Protein AF-A0A512P7X7-F1 (afdb_monomer)

Secondary structure (DSSP, 8-state):
-PPPPPPTTTTTSB-TTT-PBPSEEEEEE-TTS-EEEEEE-TTT--EEEEETTS-SPBPPHHHHH-----

Radius of gyration: 12.71 Å; Cα contacts (8 Å, |Δi|>4): 114; chains: 1; bounding box: 37×24×34 Å

Mean predicted aligned error: 5.9 Å

pLDDT: mean 85.91, std 13.62, range [35.03, 96.12]

Structure (mmCIF, N/CA/C/O backbone):
data_AF-A0A512P7X7-F1
#
_entry.id   AF-A0A512P7X7-F1
#
loop_
_atom_site.group_PDB
_atom_site.id
_atom_site.type_symbol
_atom_site.label_atom_id
_atom_site.label_alt_id
_atom_site.label_comp_id
_atom_site.label_asym_id
_atom_site.label_entity_id
_atom_site.label_seq_id
_atom_site.pdbx_PDB_ins_code
_atom_site.Cartn_x
_atom_site.Cartn_y
_atom_site.Cartn_z
_atom_site.occupancy
_atom_site.B_iso_or_equiv
_atom_site.auth_seq_id
_atom_site.auth_comp_id
_atom_site.auth_asym_id
_atom_site.auth_atom_id
_atom_site.pdbx_PDB_model_num
ATOM 1 N N . MET A 1 1 ? -14.500 -7.314 -20.838 1.00 35.03 1 MET A N 1
ATOM 2 C CA . MET A 1 1 ? -14.692 -6.083 -20.042 1.00 35.03 1 MET A CA 1
ATOM 3 C C . MET A 1 1 ? -13.436 -5.912 -19.197 1.00 35.03 1 MET A C 1
ATOM 5 O O . MET A 1 1 ? -13.261 -6.672 -18.254 1.00 35.03 1 MET A O 1
ATOM 9 N N . SER A 1 2 ? -12.504 -5.042 -19.590 1.00 52.44 2 SER A N 1
ATOM 10 C CA . SER A 1 2 ? -11.262 -4.825 -18.832 1.00 52.44 2 SER A CA 1
ATOM 11 C C . SER A 1 2 ? -11.580 -3.959 -17.617 1.00 52.44 2 SER A C 1
ATOM 13 O O . SER A 1 2 ? -12.117 -2.865 -17.779 1.00 52.44 2 SER A O 1
ATOM 15 N N . ARG A 1 3 ? -11.303 -4.449 -16.404 1.00 52.88 3 ARG A N 1
ATOM 16 C CA . ARG A 1 3 ? -11.349 -3.600 -15.205 1.00 52.88 3 ARG A CA 1
ATOM 17 C C . ARG A 1 3 ? -10.352 -2.452 -15.412 1.00 52.88 3 ARG A C 1
ATOM 19 O O . ARG A 1 3 ? -9.252 -2.731 -15.893 1.00 52.88 3 ARG A O 1
ATOM 26 N N . PRO A 1 4 ? -10.705 -1.193 -15.098 1.00 54.06 4 PRO A N 1
ATOM 27 C CA . PRO A 1 4 ? -9.710 -0.132 -15.071 1.00 54.06 4 PRO A CA 1
ATOM 28 C C . PRO A 1 4 ? -8.600 -0.559 -14.108 1.00 54.06 4 PRO A C 1
ATOM 30 O O . PRO A 1 4 ? -8.891 -1.125 -13.049 1.00 54.06 4 PRO A O 1
ATOM 33 N N . ALA A 1 5 ? -7.341 -0.351 -14.504 1.00 55.91 5 ALA A N 1
ATOM 34 C CA . ALA A 1 5 ? -6.222 -0.491 -13.582 1.00 55.91 5 ALA A CA 1
ATOM 35 C C . ALA A 1 5 ? -6.564 0.333 -12.338 1.00 55.91 5 ALA A C 1
ATOM 37 O O . ALA A 1 5 ? -7.037 1.465 -12.479 1.00 55.91 5 ALA A O 1
ATOM 38 N N . ALA A 1 6 ? -6.411 -0.252 -11.147 1.00 56.59 6 ALA A N 1
ATOM 39 C CA . ALA A 1 6 ? -6.552 0.516 -9.923 1.00 56.59 6 ALA A CA 1
ATOM 40 C C . ALA A 1 6 ? -5.657 1.747 -10.079 1.00 56.59 6 ALA A C 1
ATOM 42 O O . ALA A 1 6 ? -4.459 1.617 -10.336 1.00 56.59 6 ALA A O 1
ATOM 43 N N . THR A 1 7 ? -6.243 2.942 -10.028 1.00 61.00 7 THR A N 1
ATOM 44 C CA . THR A 1 7 ? -5.428 4.146 -9.953 1.00 61.00 7 THR A CA 1
ATOM 45 C C . THR A 1 7 ? -4.594 4.008 -8.685 1.00 61.00 7 THR A C 1
ATOM 47 O O . THR A 1 7 ? -5.069 3.470 -7.683 1.00 61.00 7 THR A O 1
ATOM 50 N N . ASP A 1 8 ? -3.340 4.456 -8.702 1.00 64.06 8 ASP A N 1
ATOM 51 C CA . ASP A 1 8 ? -2.467 4.349 -7.521 1.00 64.06 8 ASP A CA 1
ATOM 52 C C . ASP A 1 8 ? -3.100 4.958 -6.252 1.00 64.06 8 ASP A C 1
ATOM 54 O O . ASP A 1 8 ? -2.680 4.647 -5.143 1.00 64.06 8 ASP A O 1
ATOM 58 N N . ASP A 1 9 ? -4.097 5.831 -6.427 1.00 67.69 9 ASP A N 1
ATOM 59 C CA . ASP A 1 9 ? -4.903 6.438 -5.369 1.00 67.69 9 ASP A CA 1
ATOM 60 C C . ASP A 1 9 ? -5.843 5.446 -4.654 1.00 67.69 9 ASP A C 1
ATOM 62 O O . ASP A 1 9 ? -6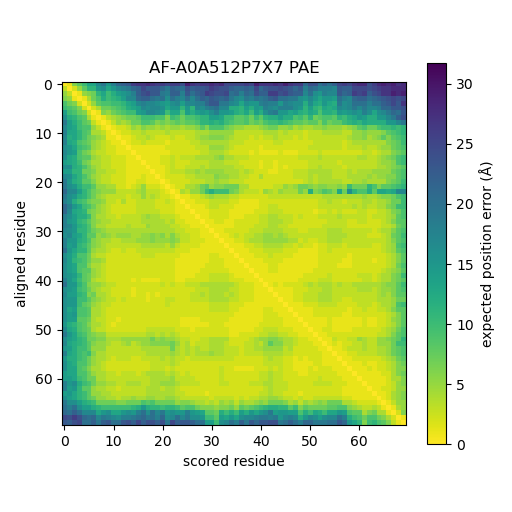.015 5.528 -3.438 1.00 67.69 9 ASP A O 1
ATOM 66 N N . GLU A 1 10 ? -6.390 4.462 -5.373 1.00 82.12 10 GLU A N 1
ATOM 67 C CA . GLU A 1 10 ? -7.253 3.411 -4.815 1.00 82.12 10 GLU A CA 1
ATOM 68 C C . GLU A 1 10 ? -6.450 2.229 -4.265 1.00 82.12 10 GLU A C 1
ATOM 70 O O . GLU A 1 10 ? -6.878 1.547 -3.328 1.00 82.12 10 GLU A O 1
ATOM 75 N N . THR A 1 11 ? -5.268 1.977 -4.831 1.00 86.81 11 THR A N 1
ATOM 76 C CA . THR A 1 11 ? -4.408 0.876 -4.393 1.00 86.81 11 THR A CA 1
ATOM 77 C C . THR A 1 11 ? -4.038 1.037 -2.923 1.00 86.81 11 THR A C 1
ATOM 79 O O . THR A 1 11 ? -3.468 2.039 -2.495 1.00 86.81 11 THR A O 1
ATOM 82 N N . GLY A 1 12 ? -4.379 0.020 -2.132 1.00 86.81 12 GLY A N 1
ATOM 83 C CA . GLY A 1 12 ? -4.113 0.020 -0.702 1.00 86.81 12 GLY A CA 1
ATOM 84 C C . GLY A 1 12 ? -4.892 1.077 0.083 1.00 86.81 12 GLY A C 1
ATOM 85 O O . GLY A 1 12 ? -4.471 1.386 1.187 1.00 86.81 12 GLY A O 1
ATOM 86 N N . SER A 1 13 ? -6.007 1.616 -0.435 1.00 90.50 13 SER A N 1
ATOM 87 C CA . SER A 1 13 ? -6.886 2.549 0.297 1.00 90.50 13 SER A CA 1
ATOM 88 C C . SER A 1 13 ? -7.580 1.905 1.508 1.00 90.50 13 SER A C 1
ATOM 90 O O . SER A 1 13 ? -8.001 2.594 2.444 1.00 90.50 13 SER A O 1
ATOM 92 N N . ARG A 1 14 ? -7.678 0.570 1.515 1.00 92.31 14 ARG A N 1
ATOM 93 C CA . ARG A 1 14 ? -8.222 -0.247 2.604 1.00 92.31 14 ARG A CA 1
ATOM 94 C C . ARG A 1 14 ? -7.243 -1.328 3.029 1.00 92.31 14 ARG A C 1
ATOM 96 O O . ARG A 1 14 ? -6.545 -1.926 2.210 1.00 92.31 14 ARG A O 1
ATOM 103 N N . CYS A 1 15 ? -7.236 -1.618 4.324 1.00 92.56 15 CYS A N 1
ATOM 104 C CA . CYS A 1 15 ? -6.420 -2.678 4.882 1.00 92.56 15 CYS A CA 1
ATOM 105 C C . CYS A 1 15 ? -6.947 -4.038 4.417 1.00 92.56 15 CYS A C 1
ATOM 107 O O . CYS A 1 15 ? -8.086 -4.398 4.704 1.00 92.56 15 CYS A O 1
ATOM 109 N N . VAL A 1 16 ? -6.098 -4.837 3.777 1.00 90.25 16 VAL A N 1
ATOM 110 C CA . VAL A 1 16 ? -6.452 -6.198 3.341 1.00 90.25 16 VAL A CA 1
ATOM 111 C C . VAL A 1 16 ? -6.672 -7.172 4.505 1.00 90.25 16 VAL A C 1
ATOM 113 O O . VAL A 1 16 ? -7.161 -8.274 4.290 1.00 90.25 16 VAL A O 1
ATOM 116 N N . GLN A 1 17 ? -6.296 -6.790 5.731 1.00 93.06 17 GLN A N 1
ATOM 117 C CA . GLN A 1 17 ? -6.442 -7.626 6.926 1.00 93.06 17 GLN A CA 1
ATOM 118 C C . GLN A 1 17 ? -7.749 -7.349 7.678 1.00 93.06 17 GLN A C 1
ATOM 120 O O . GLN A 1 17 ? -8.452 -8.289 8.028 1.00 93.06 17 GLN A O 1
ATOM 125 N N . CYS A 1 18 ? -8.087 -6.079 7.928 1.00 94.19 18 CYS A N 1
ATOM 126 C CA . CYS A 1 18 ? -9.265 -5.703 8.726 1.00 94.19 18 CYS A CA 1
ATOM 127 C C . CYS A 1 18 ? -10.326 -4.891 7.961 1.00 94.19 18 CYS A C 1
ATOM 129 O O . CYS A 1 18 ? -11.388 -4.612 8.506 1.00 94.19 18 CYS A O 1
ATOM 131 N N . GLY A 1 19 ? -10.064 -4.490 6.713 1.00 92.94 19 GLY A N 1
ATOM 132 C CA . GLY A 1 19 ? -11.000 -3.742 5.865 1.00 92.94 19 GLY A CA 1
ATOM 133 C C . GLY A 1 19 ? -11.111 -2.240 6.156 1.00 92.94 19 GL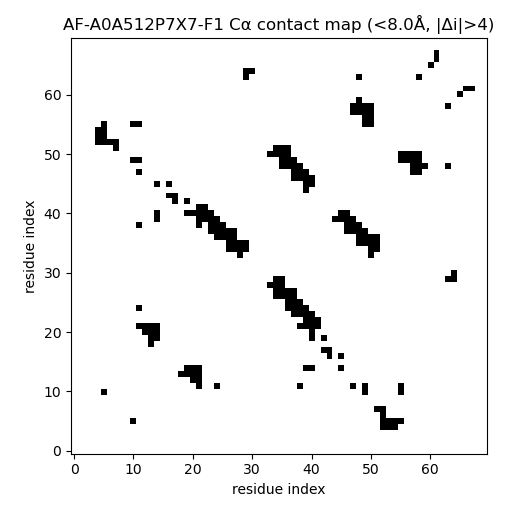Y A C 1
ATOM 134 O O . GLY A 1 19 ? -11.694 -1.514 5.342 1.00 92.94 19 GLY A O 1
ATOM 135 N N . THR A 1 20 ? -10.550 -1.755 7.267 1.00 94.00 20 THR A N 1
ATOM 136 C CA . THR A 1 20 ? -10.541 -0.331 7.645 1.00 94.00 20 THR A CA 1
ATOM 137 C C . THR A 1 20 ? -9.765 0.510 6.623 1.00 94.00 20 THR A C 1
ATOM 139 O O . THR A 1 20 ? -8.770 0.020 6.075 1.00 94.00 20 THR A O 1
ATOM 142 N N . PRO A 1 21 ? -10.182 1.761 6.346 1.00 93.00 21 PRO A N 1
ATOM 143 C CA . PRO A 1 21 ? -9.373 2.697 5.572 1.00 93.00 21 PRO A CA 1
ATOM 144 C C . PRO A 1 21 ? -7.966 2.830 6.157 1.00 93.00 21 PRO A C 1
ATOM 146 O O . PRO A 1 21 ? -7.791 2.889 7.371 1.00 93.00 21 PRO A O 1
ATOM 149 N N . THR A 1 22 ? -6.953 2.847 5.301 1.00 89.00 22 THR A N 1
ATOM 150 C CA . THR A 1 22 ? -5.559 2.974 5.746 1.00 89.00 22 THR A CA 1
ATOM 151 C C . THR A 1 22 ? -5.209 4.436 5.952 1.00 89.00 22 THR A C 1
ATOM 153 O O . THR A 1 22 ? -5.472 5.261 5.073 1.00 89.00 22 THR A O 1
ATOM 156 N N . SER A 1 23 ? -4.572 4.749 7.074 1.00 85.50 23 SER A N 1
ATOM 157 C CA . SER A 1 23 ? -4.225 6.122 7.436 1.00 85.50 23 SER A CA 1
ATOM 158 C C . SER A 1 23 ? -2.932 6.605 6.780 1.00 85.50 23 SER A C 1
ATOM 160 O O . SER A 1 23 ? -2.843 7.774 6.410 1.00 85.50 23 SER A O 1
ATOM 162 N N . THR A 1 24 ? -1.951 5.721 6.567 1.00 91.25 24 THR A N 1
ATOM 163 C CA . THR A 1 24 ? -0.658 6.093 5.970 1.00 91.25 24 THR A CA 1
ATOM 164 C C . THR A 1 24 ? -0.436 5.382 4.645 1.00 91.25 24 THR A C 1
ATOM 166 O O . THR A 1 24 ? -0.498 4.154 4.569 1.00 91.25 24 THR A O 1
ATOM 169 N N . ARG A 1 25 ? -0.126 6.167 3.609 1.00 92.12 25 ARG A N 1
ATOM 170 C CA . ARG A 1 25 ? 0.219 5.703 2.261 1.00 92.12 25 ARG A CA 1
ATOM 171 C C . ARG A 1 25 ? 1.379 6.546 1.731 1.00 92.12 25 ARG A C 1
ATOM 173 O O . ARG A 1 25 ? 1.235 7.756 1.584 1.00 92.12 25 ARG A O 1
ATOM 180 N N . ILE A 1 26 ? 2.532 5.927 1.490 1.00 93.44 26 ILE A N 1
ATOM 181 C CA . ILE A 1 26 ? 3.776 6.621 1.119 1.00 93.44 26 ILE A CA 1
ATOM 182 C C . ILE A 1 26 ? 4.361 5.968 -0.129 1.00 93.44 26 ILE A C 1
ATOM 184 O O . ILE A 1 26 ? 4.548 4.754 -0.170 1.00 93.44 26 ILE A O 1
ATOM 188 N N . ARG A 1 27 ? 4.673 6.775 -1.145 1.00 93.62 27 ARG A N 1
ATOM 189 C CA . ARG A 1 27 ? 5.382 6.309 -2.342 1.00 93.62 27 ARG A CA 1
ATOM 190 C C . ARG A 1 27 ? 6.882 6.291 -2.071 1.00 93.62 27 ARG A C 1
ATOM 192 O O . ARG A 1 27 ? 7.437 7.292 -1.626 1.00 93.62 27 ARG A O 1
ATOM 199 N N . LEU A 1 28 ? 7.523 5.163 -2.345 1.00 93.50 28 LEU A N 1
ATOM 200 C CA . LEU A 1 28 ? 8.948 4.925 -2.128 1.00 93.50 28 LEU A CA 1
ATOM 201 C C . LEU A 1 28 ? 9.543 4.213 -3.348 1.00 93.50 28 LEU A C 1
ATOM 203 O O . LEU A 1 28 ? 8.829 3.553 -4.100 1.00 93.50 28 LEU A O 1
ATOM 207 N N . ALA A 1 29 ? 10.855 4.327 -3.536 1.00 93.25 29 ALA A N 1
ATOM 208 C CA . ALA A 1 29 ? 11.595 3.456 -4.444 1.00 93.25 29 ALA A CA 1
ATOM 209 C C . ALA A 1 29 ? 12.153 2.270 -3.647 1.00 93.25 29 ALA A C 1
ATOM 211 O O . ALA A 1 29 ? 12.729 2.460 -2.573 1.00 93.25 29 ALA A O 1
ATOM 212 N N . LEU A 1 30 ? 11.965 1.056 -4.157 1.00 92.88 30 LEU A N 1
ATOM 213 C CA . LEU A 1 30 ? 12.601 -0.145 -3.622 1.00 92.88 30 LEU A CA 1
ATOM 214 C C . LEU A 1 30 ? 14.113 -0.127 -3.909 1.00 92.88 30 LEU A C 1
ATOM 216 O O . LEU A 1 30 ? 14.560 0.635 -4.770 1.00 92.88 30 LEU A O 1
ATOM 220 N N . PRO A 1 31 ? 14.919 -0.968 -3.232 1.00 89.62 31 PRO A N 1
ATOM 221 C CA . PRO A 1 31 ? 16.370 -1.013 -3.445 1.00 89.62 31 PRO A CA 1
ATOM 222 C C . PRO A 1 31 ? 16.790 -1.301 -4.894 1.00 89.62 31 PRO A C 1
ATOM 224 O O . PRO A 1 31 ? 17.866 -0.896 -5.318 1.00 89.62 31 PRO A O 1
ATOM 227 N N . ASP A 1 32 ? 15.930 -1.973 -5.659 1.00 88.75 32 ASP A N 1
ATOM 228 C CA . ASP A 1 32 ? 16.117 -2.264 -7.083 1.00 88.75 32 ASP A CA 1
ATOM 229 C C . ASP A 1 32 ? 15.609 -1.147 -8.019 1.00 88.75 32 ASP A C 1
ATOM 231 O O . ASP A 1 32 ? 15.587 -1.310 -9.238 1.00 88.75 32 ASP A O 1
ATOM 235 N N . GLY A 1 33 ? 15.186 -0.010 -7.460 1.00 91.25 33 GLY A N 1
ATOM 236 C CA . GLY A 1 33 ? 14.699 1.160 -8.186 1.00 91.25 33 GLY A CA 1
ATOM 237 C C . GLY A 1 33 ? 13.222 1.106 -8.581 1.00 91.25 33 GLY A C 1
ATOM 238 O O . GLY A 1 33 ? 12.702 2.105 -9.084 1.00 91.25 33 GLY A O 1
ATOM 239 N N . ARG A 1 34 ? 12.510 -0.007 -8.348 1.00 92.44 34 ARG A N 1
ATOM 240 C CA . ARG A 1 34 ? 11.081 -0.089 -8.688 1.00 92.44 34 ARG A CA 1
ATOM 241 C C . ARG A 1 34 ? 10.239 0.801 -7.763 1.00 92.44 34 ARG A C 1
ATOM 243 O O . ARG A 1 34 ? 10.443 0.778 -6.548 1.00 92.44 34 ARG A O 1
ATOM 250 N N . PRO A 1 35 ? 9.263 1.559 -8.294 1.00 93.19 35 PRO A N 1
ATOM 251 C CA . PRO A 1 35 ? 8.367 2.362 -7.473 1.00 93.19 35 PRO A CA 1
ATOM 252 C C . PRO A 1 35 ? 7.349 1.475 -6.740 1.00 93.19 35 PRO A C 1
ATOM 254 O O . PRO A 1 35 ? 6.698 0.614 -7.339 1.00 93.19 35 PRO A O 1
ATOM 257 N N . ALA A 1 36 ? 7.180 1.713 -5.443 1.00 94.31 36 ALA A N 1
ATOM 258 C CA . ALA A 1 36 ? 6.253 0.990 -4.586 1.00 94.31 36 ALA A CA 1
ATOM 259 C C . ALA A 1 36 ? 5.473 1.934 -3.662 1.00 94.31 36 ALA A C 1
ATOM 261 O O . ALA A 1 36 ? 5.923 3.024 -3.307 1.00 94.31 36 ALA A O 1
ATOM 262 N N . LEU A 1 37 ? 4.288 1.493 -3.255 1.00 94.56 37 LEU A N 1
ATOM 263 C CA . LEU A 1 37 ? 3.453 2.140 -2.258 1.00 94.56 37 LEU A CA 1
ATOM 264 C C . LEU A 1 37 ? 3.546 1.357 -0.947 1.00 94.56 37 LEU A C 1
ATOM 266 O O . LEU A 1 37 ? 3.111 0.208 -0.879 1.00 94.56 37 LEU A O 1
ATOM 270 N N . PHE A 1 38 ? 4.090 1.984 0.090 1.00 94.81 38 PHE A N 1
ATOM 271 C CA . PHE A 1 38 ? 4.001 1.498 1.462 1.00 94.81 38 PHE A CA 1
ATOM 272 C C . PHE A 1 38 ? 2.678 1.935 2.081 1.00 94.81 38 PHE A C 1
ATOM 274 O O . PHE A 1 38 ? 2.299 3.105 1.988 1.00 94.81 38 PHE A O 1
ATOM 281 N N . VAL A 1 39 ? 2.008 1.007 2.753 1.00 95.19 39 VAL A N 1
ATOM 282 C CA . VAL A 1 39 ? 0.728 1.236 3.418 1.00 95.19 39 VAL A CA 1
ATOM 283 C C . VAL A 1 39 ? 0.796 0.7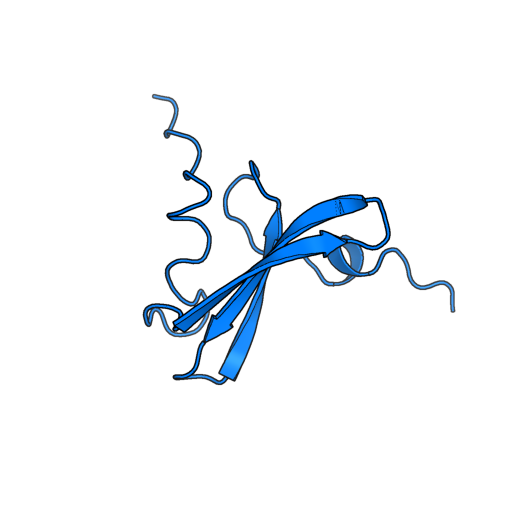13 4.844 1.00 95.19 39 VAL A C 1
ATOM 285 O O . VAL A 1 39 ? 1.213 -0.427 5.063 1.00 95.19 39 VAL A O 1
ATOM 288 N N . SER A 1 40 ? 0.343 1.513 5.809 1.00 94.94 40 SER A N 1
ATOM 289 C CA . SER A 1 40 ? 0.107 1.054 7.181 1.00 94.94 40 SER A CA 1
ATOM 290 C C . SER A 1 40 ? -1.326 1.338 7.627 1.00 94.94 40 SER A C 1
ATOM 292 O O . SER A 1 40 ? -1.947 2.337 7.251 1.00 94.94 40 SER A O 1
ATOM 294 N N . CYS A 1 41 ? -1.869 0.405 8.408 1.00 95.56 41 CYS A N 1
ATOM 295 C CA . CYS A 1 41 ? -3.169 0.528 9.050 1.00 95.56 41 CYS A CA 1
ATOM 296 C C . CYS A 1 41 ? -2.967 0.847 10.531 1.00 95.56 41 CYS A C 1
ATOM 298 O O . CYS A 1 41 ? -2.254 0.123 11.216 1.00 95.56 41 CYS A O 1
ATOM 300 N N . ASP A 1 42 ? -3.612 1.896 11.026 1.00 94.50 42 ASP A N 1
ATOM 301 C CA . ASP A 1 42 ? -3.613 2.265 12.445 1.00 94.50 42 ASP A CA 1
ATOM 302 C C . ASP A 1 42 ? -4.516 1.360 13.297 1.00 94.50 42 ASP A C 1
ATOM 304 O O . ASP A 1 42 ? -4.224 1.125 14.462 1.00 94.50 42 ASP A O 1
ATOM 308 N N . ALA A 1 43 ? -5.586 0.810 12.718 1.00 95.38 43 ALA A N 1
ATOM 309 C CA . ALA A 1 43 ? -6.551 -0.005 13.451 1.00 95.38 43 ALA A CA 1
ATOM 310 C C . ALA A 1 43 ? -6.026 -1.397 13.837 1.00 95.38 43 ALA A C 1
ATOM 312 O O . ALA A 1 43 ? -6.407 -1.929 14.875 1.00 95.38 43 ALA A O 1
ATOM 313 N N . CYS A 1 44 ? -5.205 -2.023 12.989 1.00 96.12 44 CYS A N 1
ATOM 314 C CA . CYS A 1 44 ? -4.652 -3.361 13.245 1.00 96.12 44 CYS A CA 1
ATOM 315 C C . CYS A 1 44 ? -3.123 -3.423 13.160 1.00 96.12 44 CYS A C 1
ATOM 317 O O . CYS A 1 44 ? -2.557 -4.513 13.227 1.00 96.12 44 CYS A O 1
ATOM 319 N N . GLU A 1 45 ? -2.469 -2.275 12.963 1.00 95.38 45 GLU A N 1
ATOM 320 C CA . GLU A 1 45 ? -1.007 -2.105 12.958 1.00 95.38 45 GLU A CA 1
ATOM 321 C C . GLU A 1 45 ? -0.266 -2.935 11.892 1.00 95.38 45 GLU A C 1
ATOM 323 O O . GLU A 1 45 ? 0.955 -3.098 11.920 1.00 95.38 45 GLU A O 1
ATOM 328 N N . ARG A 1 46 ? -0.994 -3.459 10.899 1.00 95.25 46 ARG A N 1
ATOM 329 C CA . ARG A 1 46 ? -0.417 -4.216 9.784 1.00 95.25 46 ARG A CA 1
ATOM 330 C C . ARG A 1 46 ? 0.085 -3.283 8.692 1.00 95.25 46 ARG A C 1
ATOM 332 O O . ARG A 1 46 ? -0.522 -2.253 8.392 1.00 95.25 46 ARG A O 1
ATOM 339 N N . THR A 1 47 ? 1.166 -3.707 8.048 1.00 95.00 47 THR A N 1
ATOM 340 C CA . THR A 1 47 ? 1.755 -3.031 6.894 1.00 95.00 47 THR A CA 1
ATOM 341 C C . THR A 1 47 ? 1.637 -3.884 5.639 1.00 95.00 47 THR A C 1
ATOM 343 O O . THR A 1 47 ? 1.517 -5.111 5.691 1.00 95.00 47 TH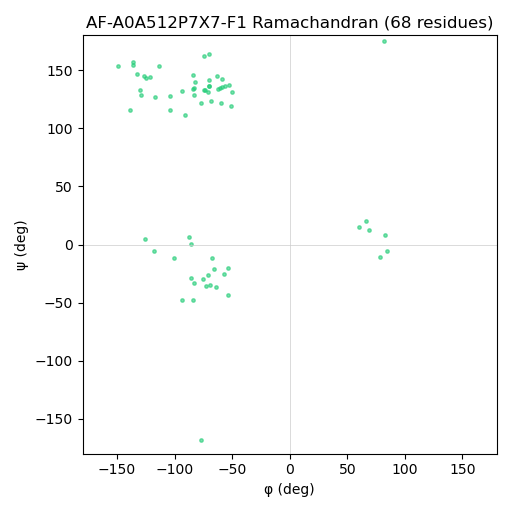R A O 1
ATOM 346 N N . SER A 1 48 ? 1.616 -3.233 4.483 1.00 94.75 48 SER A N 1
ATOM 347 C CA . SER A 1 48 ? 1.578 -3.881 3.173 1.00 94.75 48 SER A CA 1
ATOM 348 C C . SER A 1 48 ? 2.289 -3.006 2.148 1.00 94.75 48 SER A C 1
ATOM 350 O O . SER A 1 48 ? 2.365 -1.789 2.307 1.00 94.75 48 SER A O 1
ATOM 352 N N . TRP A 1 49 ? 2.814 -3.636 1.104 1.00 95.19 49 TRP A N 1
ATOM 353 C CA . TRP A 1 49 ? 3.494 -2.961 0.003 1.00 95.19 49 TRP A CA 1
ATOM 354 C C . TRP A 1 49 ? 2.791 -3.292 -1.302 1.00 95.19 49 TRP A C 1
ATOM 356 O O . TRP A 1 49 ? 2.353 -4.425 -1.472 1.00 95.19 49 TRP A O 1
ATOM 366 N N . TYR A 1 50 ? 2.713 -2.341 -2.224 1.00 94.56 50 TYR A N 1
ATOM 367 C CA . TYR A 1 50 ? 2.106 -2.533 -3.541 1.00 94.56 50 TYR A CA 1
ATOM 368 C C . TYR A 1 50 ? 3.023 -1.980 -4.626 1.00 94.56 50 TYR A C 1
ATOM 370 O 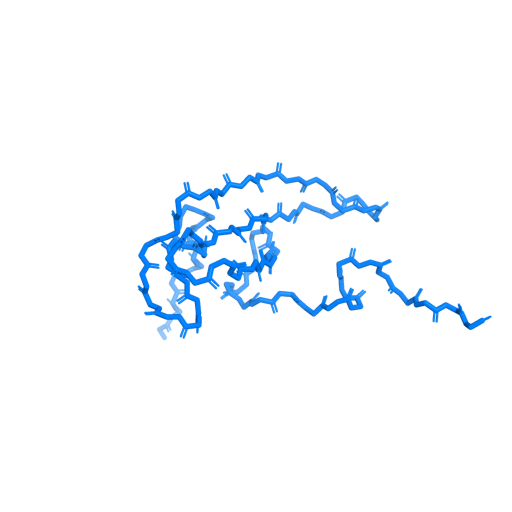O . TYR A 1 50 ? 3.696 -0.973 -4.411 1.00 94.56 50 TYR A O 1
ATOM 378 N N . ALA A 1 51 ? 3.033 -2.607 -5.800 1.00 93.38 51 ALA A N 1
ATOM 379 C CA . ALA A 1 51 ? 3.699 -2.035 -6.965 1.00 93.38 51 ALA A CA 1
ATOM 380 C C . ALA A 1 51 ? 2.861 -0.874 -7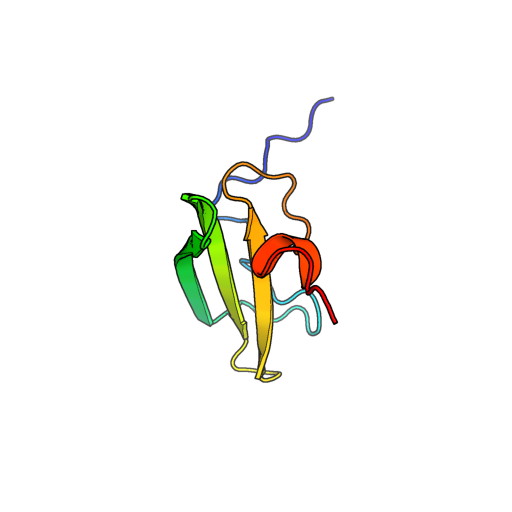.522 1.00 93.38 51 ALA A C 1
ATOM 382 O O . ALA A 1 51 ? 1.651 -1.022 -7.712 1.00 93.38 51 ALA A O 1
ATOM 383 N N . ILE A 1 52 ? 3.499 0.263 -7.804 1.00 90.75 52 ILE A N 1
ATOM 384 C CA . ILE A 1 52 ? 2.845 1.393 -8.484 1.00 90.75 52 ILE A CA 1
ATOM 385 C C . ILE A 1 52 ? 2.593 1.008 -9.946 1.00 90.75 52 ILE A C 1
ATOM 387 O O . ILE A 1 52 ? 3.489 0.482 -10.609 1.00 90.75 52 ILE A O 1
ATOM 391 N N . GLY A 1 53 ? 1.367 1.221 -10.433 1.00 86.00 53 GLY A N 1
ATOM 392 C CA . GLY A 1 53 ? 0.910 0.694 -11.727 1.00 86.00 53 GLY A CA 1
ATOM 393 C C . GLY A 1 53 ? 0.734 -0.833 -11.776 1.00 86.00 53 GLY A C 1
ATOM 394 O O . GLY A 1 53 ? 0.604 -1.399 -12.862 1.00 86.00 53 GLY A O 1
ATOM 395 N N . GLY A 1 54 ? 0.760 -1.504 -10.619 1.00 86.44 54 GLY A N 1
ATOM 396 C CA . GLY A 1 54 ? 0.481 -2.933 -10.491 1.00 86.44 54 GLY A CA 1
ATOM 397 C C . GLY A 1 54 ? -1.012 -3.274 -10.555 1.00 86.44 54 GLY A C 1
ATOM 398 O O . GLY A 1 54 ? -1.865 -2.455 -10.886 1.00 86.44 54 GLY A O 1
ATOM 399 N N . ASP A 1 55 ? -1.340 -4.510 -10.196 1.00 87.81 55 ASP A N 1
ATOM 400 C CA . ASP A 1 55 ? -2.708 -5.047 -10.175 1.00 87.81 55 ASP A CA 1
ATOM 401 C C . ASP A 1 55 ? -3.469 -4.765 -8.862 1.00 87.81 55 ASP A C 1
ATOM 403 O O . ASP A 1 55 ? -4.625 -5.164 -8.713 1.00 87.81 55 ASP A O 1
ATOM 407 N N . GLY A 1 56 ? -2.829 -4.079 -7.911 1.00 87.69 56 GLY A N 1
ATOM 408 C CA . GLY A 1 56 ? -3.366 -3.820 -6.575 1.00 87.69 56 GLY A CA 1
ATOM 409 C C . GLY A 1 56 ? -3.168 -4.974 -5.586 1.00 87.69 56 GLY A C 1
ATOM 410 O O . GLY A 1 56 ? -3.687 -4.908 -4.471 1.00 87.69 56 GLY A O 1
ATOM 411 N N . THR A 1 57 ? -2.411 -6.013 -5.950 1.00 90.69 57 THR A N 1
ATOM 412 C CA . THR A 1 57 ? -2.086 -7.125 -5.049 1.00 90.69 57 THR A CA 1
ATOM 413 C C . THR A 1 57 ? -0.900 -6.764 -4.142 1.00 90.69 57 THR A C 1
ATOM 415 O O . THR A 1 57 ? 0.069 -6.155 -4.610 1.00 90.69 57 THR A O 1
ATOM 418 N N . PRO A 1 58 ? -0.923 -7.139 -2.845 1.00 93.06 58 PRO A N 1
ATOM 419 C CA . PRO A 1 58 ? 0.221 -6.937 -1.966 1.00 93.06 58 PRO A CA 1
ATOM 420 C C . PRO A 1 58 ? 1.471 -7.679 -2.456 1.00 93.06 58 PRO A C 1
ATOM 422 O O . PRO A 1 58 ? 1.428 -8.864 -2.788 1.00 93.06 58 PRO A O 1
ATOM 425 N N . MET A 1 59 ? 2.607 -6.991 -2.437 1.00 94.44 59 MET A N 1
ATOM 426 C CA . MET A 1 59 ? 3.917 -7.567 -2.708 1.00 94.44 59 MET A CA 1
ATOM 427 C C . MET A 1 59 ? 4.345 -8.490 -1.566 1.00 94.44 59 MET A C 1
ATOM 429 O O . MET A 1 59 ? 4.164 -8.202 -0.381 1.00 94.44 59 MET A O 1
ATOM 433 N N . THR A 1 60 ? 4.987 -9.592 -1.929 1.00 93.88 60 THR A N 1
ATOM 434 C CA . THR A 1 60 ? 5.654 -10.494 -0.989 1.00 93.88 60 THR A CA 1
ATOM 435 C C . THR A 1 60 ? 6.965 -9.897 -0.480 1.00 93.88 60 THR A C 1
ATOM 437 O O . THR A 1 60 ? 7.568 -9.022 -1.103 1.00 93.88 60 THR A O 1
ATOM 440 N N . ARG A 1 61 ? 7.477 -10.440 0.630 1.00 90.69 61 ARG A N 1
ATOM 441 C CA . ARG A 1 61 ? 8.775 -10.042 1.196 1.00 90.69 61 ARG A CA 1
ATOM 442 C C . ARG A 1 61 ? 9.921 -10.128 0.183 1.00 90.69 61 ARG A C 1
ATOM 444 O O . ARG A 1 61 ? 10.721 -9.204 0.115 1.00 90.69 61 ARG A O 1
ATOM 451 N N . VAL A 1 62 ? 9.983 -11.205 -0.602 1.00 91.19 62 VAL A N 1
ATOM 452 C CA . VAL A 1 62 ? 11.026 -11.404 -1.626 1.00 91.19 62 VAL A CA 1
ATOM 453 C C . VAL A 1 62 ? 10.931 -10.338 -2.717 1.00 91.19 62 VAL A C 1
ATOM 455 O O . VAL A 1 62 ? 11.948 -9.846 -3.188 1.00 91.19 62 VAL A O 1
ATOM 458 N N . GLN A 1 63 ? 9.721 -9.917 -3.087 1.00 92.12 63 GLN A N 1
ATOM 459 C CA . GLN A 1 63 ? 9.540 -8.848 -4.069 1.00 92.12 63 GLN A CA 1
ATOM 460 C C . GLN A 1 63 ? 9.926 -7.463 -3.531 1.00 92.12 63 GLN A C 1
ATOM 462 O O . GLN A 1 63 ? 10.255 -6.604 -4.342 1.00 92.12 63 GLN A O 1
ATOM 467 N N . ILE A 1 64 ? 9.866 -7.237 -2.214 1.00 91.88 64 ILE A N 1
ATOM 468 C CA . ILE A 1 64 ? 10.231 -5.961 -1.573 1.00 91.88 64 ILE A CA 1
ATOM 469 C C . ILE A 1 64 ? 11.745 -5.877 -1.337 1.00 91.88 64 ILE A C 1
ATOM 471 O O . ILE A 1 64 ? 12.361 -4.857 -1.626 1.00 91.88 64 ILE A O 1
ATOM 475 N N . LEU A 1 65 ? 12.329 -6.937 -0.768 1.00 89.88 65 LEU A N 1
ATOM 476 C CA . LEU A 1 65 ? 13.710 -6.943 -0.271 1.00 89.88 65 LEU A CA 1
ATOM 477 C C . LEU A 1 65 ? 14.707 -7.605 -1.227 1.00 89.88 65 LEU A C 1
ATOM 479 O O . LEU A 1 65 ? 15.908 -7.503 -1.007 1.00 89.88 65 LEU A O 1
ATOM 483 N N . GLY A 1 66 ? 14.219 -8.296 -2.256 1.00 85.06 66 GLY A N 1
ATOM 484 C CA . GLY A 1 66 ? 15.030 -9.184 -3.077 1.00 85.06 66 GLY A CA 1
ATOM 485 C C . GLY A 1 66 ? 15.223 -10.573 -2.447 1.00 85.06 66 GLY A C 1
ATOM 486 O O . GLY A 1 66 ? 14.760 -10.846 -1.328 1.00 85.06 66 GLY A O 1
ATOM 487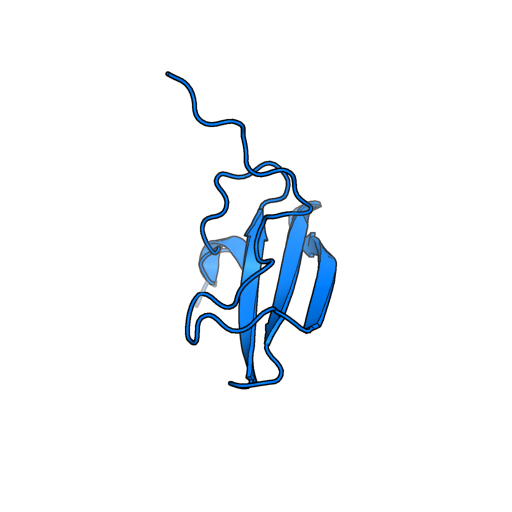 N N . PRO A 1 67 ? 15.871 -11.491 -3.184 1.00 80.75 67 PRO A N 1
ATOM 488 C CA . PRO A 1 67 ? 16.297 -12.770 -2.636 1.00 80.75 67 PRO A CA 1
ATOM 489 C C . PRO A 1 67 ? 17.308 -12.534 -1.508 1.00 80.75 67 PRO A C 1
ATOM 491 O O . PRO A 1 67 ? 18.227 -11.732 -1.636 1.00 80.75 67 PRO A O 1
ATOM 494 N N . HIS A 1 68 ? 17.119 -13.229 -0.392 1.00 66.12 68 HIS A N 1
ATOM 495 C CA . HIS A 1 68 ? 18.109 -13.310 0.673 1.00 66.12 68 HIS A CA 1
ATOM 496 C C . HIS A 1 68 ? 18.990 -14.523 0.372 1.00 66.12 68 HIS A C 1
ATOM 498 O O . HIS A 1 68 ? 18.500 -15.652 0.408 1.00 66.12 68 HIS A O 1
ATOM 504 N N . GLU A 1 69 ? 20.257 -14.292 0.027 1.00 64.50 69 GLU A N 1
ATOM 505 C CA . GLU A 1 69 ? 21.267 -15.352 0.078 1.00 64.50 69 GLU A CA 1
ATOM 506 C C . GLU A 1 69 ? 21.54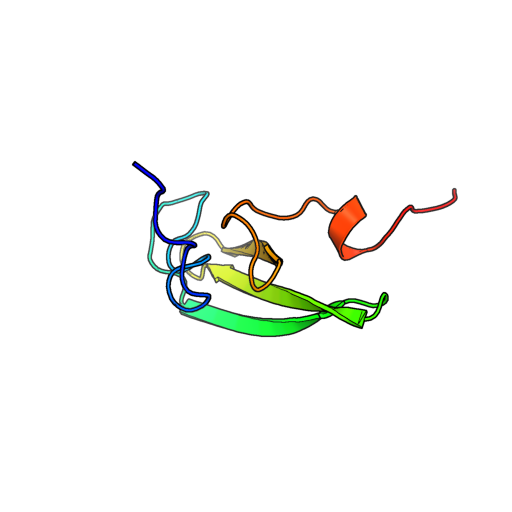3 -15.691 1.559 1.00 64.50 69 GLU A C 1
ATOM 508 O O . GLU A 1 69 ? 21.573 -14.769 2.381 1.00 64.50 69 GLU A O 1
ATOM 513 N N . PRO A 1 70 ? 21.635 -16.983 1.925 1.00 63.56 70 PRO A N 1
ATOM 514 C CA . PRO A 1 70 ? 21.901 -17.420 3.296 1.00 63.56 70 PRO A CA 1
ATOM 515 C C . PRO A 1 70 ? 23.321 -17.100 3.778 1.00 63.56 70 PRO A C 1
ATOM 517 O O . PRO A 1 70 ? 24.248 -17.049 2.938 1.00 63.56 70 PRO A O 1
#

Organism: NCBI:txid931535

Nearest PDB structures (foldseek):
  5muk-assembly1_A  TM=4.662E-01  e=2.701E+00  Bacteroides thetaiotaomicron VPI-5482
  5mul-assembly1_A  TM=4.675E-01  e=3.922E+00  Bacteroides thetaiotaomicron VPI-5482
  7e73-assembly1_A  TM=4.220E-01  e=6.449E+00  Homo sapiens

Solvent-accessible surface area (backbone atoms only — not comparable to full-atom values): 4402 Å² total; per-residue (Å²): 134,82,77,77,71,55,51,70,80,60,44,62,44,42,32,91,86,78,64,50,70,35,79,44,77,44,84,44,68,38,92,88,64,51,54,29,36,42,30,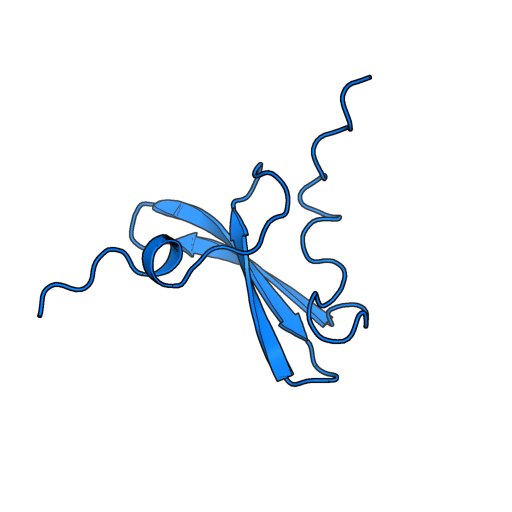36,24,80,91,78,69,48,72,48,36,29,51,62,84,40,88,61,57,72,56,52,69,52,77,59,73,44,85,79,81,131

Sequence (70 aa):
MSRPAATDDETGSRCVQCGTPTSTRIRLALPDGRPALFVSCDACERTSWYAIGGDGTPMTRVQILGPHEP

Foldseek 3Di:
DDDPQQQLVRQQQADPVPRHGWDDWDWDAAPVRFIKIWTAHPVVRDIFIGGHSDNSDTDDPCRRHNDDDD